Protein AF-A0A944GZW2-F1 (afdb_monomer_lite)

Foldseek 3Di:
DDKDFDDPDCVVPDDVVNVVVVVVVVVVVVVCVVVVNDDDDDDDPPPPPVPPPRDIDDDDPPDDDDD

pLDDT: mean 72.15, std 13.75, range [44.5, 92.06]

Structure (mmCIF, N/CA/C/O backbone):
data_AF-A0A944GZW2-F1
#
_entry.id   AF-A0A944GZW2-F1
#
loop_
_atom_site.group_PDB
_atom_site.id
_atom_site.type_symbol
_atom_site.label_atom_id
_atom_site.label_alt_id
_atom_site.label_comp_id
_atom_site.label_asym_id
_atom_site.label_entity_id
_atom_site.label_seq_id
_atom_site.pdbx_PDB_ins_code
_atom_site.Cartn_x
_atom_site.Cartn_y
_atom_site.Cartn_z
_atom_site.occupancy
_atom_site.B_iso_or_equiv
_atom_site.auth_seq_id
_atom_site.auth_comp_id
_atom_site.auth_asym_id
_atom_site.auth_atom_id
_atom_site.pdbx_PDB_model_num
ATOM 1 N N . MET A 1 1 ? 9.335 -6.131 -33.828 1.00 66.25 1 MET A N 1
ATOM 2 C CA . MET A 1 1 ? 9.240 -5.306 -32.607 1.00 66.25 1 MET A CA 1
ATOM 3 C C . MET A 1 1 ? 7.888 -5.562 -31.953 1.00 66.25 1 MET A C 1
ATOM 5 O O . MET A 1 1 ? 6.881 -5.419 -32.633 1.00 66.25 1 MET A O 1
ATOM 9 N N . ILE A 1 2 ? 7.854 -6.029 -30.701 1.00 75.00 2 ILE A N 1
ATOM 10 C CA . ILE A 1 2 ? 6.600 -6.318 -29.977 1.00 75.00 2 ILE A CA 1
ATOM 11 C C . ILE A 1 2 ? 6.499 -5.369 -28.782 1.00 75.00 2 ILE A C 1
ATOM 13 O O . ILE A 1 2 ? 7.452 -5.235 -28.011 1.00 75.00 2 ILE A O 1
ATOM 17 N N . TRP A 1 3 ? 5.347 -4.715 -28.633 1.00 72.06 3 TRP A N 1
ATOM 18 C CA . TRP A 1 3 ? 5.034 -3.852 -27.496 1.00 72.06 3 TRP A CA 1
ATOM 19 C C . TRP A 1 3 ? 4.349 -4.671 -26.400 1.00 72.06 3 TRP A C 1
ATOM 21 O O . TRP A 1 3 ? 3.357 -5.348 -26.661 1.00 72.06 3 TRP A O 1
ATOM 31 N N . LYS A 1 4 ? 4.863 -4.616 -25.166 1.00 71.94 4 LYS A N 1
ATOM 32 C CA . LYS A 1 4 ? 4.258 -5.288 -24.005 1.00 71.94 4 LYS A CA 1
ATOM 33 C C . LYS A 1 4 ? 4.041 -4.289 -22.874 1.00 71.94 4 LYS A C 1
ATOM 35 O O . LYS A 1 4 ? 4.920 -3.474 -22.581 1.00 71.94 4 LYS A O 1
ATOM 40 N N . ARG A 1 5 ? 2.886 -4.385 -22.209 1.00 67.44 5 ARG A N 1
ATOM 41 C CA . ARG A 1 5 ? 2.615 -3.657 -20.964 1.00 67.44 5 ARG A CA 1
ATOM 42 C C . ARG A 1 5 ? 3.505 -4.234 -19.859 1.00 67.44 5 ARG A C 1
ATOM 44 O O . ARG A 1 5 ? 3.391 -5.414 -19.524 1.00 67.44 5 ARG A O 1
ATOM 51 N N . ALA A 1 6 ? 4.403 -3.420 -19.318 1.00 66.81 6 ALA A N 1
ATOM 52 C CA . ALA A 1 6 ? 5.250 -3.785 -18.193 1.00 66.81 6 ALA A CA 1
ATOM 53 C C . ALA A 1 6 ? 4.608 -3.292 -16.889 1.00 66.81 6 ALA A C 1
ATOM 55 O O . ALA A 1 6 ? 4.202 -2.136 -16.788 1.00 66.81 6 ALA A O 1
ATOM 56 N N . ARG A 1 7 ? 4.521 -4.164 -15.877 1.00 65.62 7 ARG A N 1
ATOM 57 C CA . ARG A 1 7 ? 4.173 -3.739 -14.515 1.00 65.62 7 ARG A CA 1
ATOM 58 C C . ARG A 1 7 ? 5.434 -3.220 -13.830 1.00 65.62 7 ARG A C 1
ATOM 60 O O . ARG A 1 7 ? 6.423 -3.948 -13.753 1.00 65.62 7 ARG A O 1
ATOM 67 N N . LYS A 1 8 ? 5.395 -1.985 -13.317 1.00 60.91 8 LYS A N 1
ATOM 68 C CA . LYS A 1 8 ? 6.449 -1.436 -12.450 1.00 60.91 8 LYS A CA 1
ATOM 69 C C . LYS A 1 8 ? 6.407 -2.167 -11.101 1.00 60.91 8 LYS A C 1
ATOM 71 O O . LYS A 1 8 ? 5.712 -1.758 -10.177 1.00 60.91 8 LYS A O 1
ATOM 76 N N . SER A 1 9 ? 7.132 -3.278 -10.990 1.00 60.59 9 SER A N 1
ATOM 77 C CA . SER A 1 9 ? 7.312 -3.971 -9.711 1.00 60.59 9 SER A CA 1
ATOM 78 C C . SER A 1 9 ? 8.254 -3.166 -8.818 1.00 60.59 9 SER A C 1
ATOM 80 O O . SER A 1 9 ? 9.364 -2.834 -9.227 1.00 60.59 9 SER A O 1
ATOM 82 N N . HIS A 1 10 ? 7.823 -2.865 -7.594 1.00 61.31 10 HIS A N 1
ATOM 83 C CA . HIS A 1 10 ? 8.633 -2.145 -6.605 1.00 61.31 10 HIS A CA 1
ATOM 84 C C . HIS A 1 10 ? 9.468 -3.093 -5.726 1.00 61.31 10 HIS A C 1
ATOM 86 O O . HIS A 1 10 ? 10.154 -2.633 -4.817 1.00 61.31 10 HIS A O 1
ATOM 92 N N . LYS A 1 11 ? 9.453 -4.407 -6.012 1.00 57.62 11 LYS A N 1
ATOM 93 C CA . LYS A 1 11 ? 10.092 -5.449 -5.185 1.00 57.62 11 LYS A CA 1
ATOM 94 C C . LYS A 1 11 ? 11.572 -5.197 -4.863 1.00 57.62 11 LYS A C 1
ATOM 96 O O . LYS A 1 11 ? 12.019 -5.639 -3.817 1.00 57.62 11 LYS A O 1
ATOM 101 N N . GLY A 1 12 ? 12.320 -4.511 -5.730 1.00 60.19 12 GLY A N 1
ATOM 102 C CA . GLY A 1 12 ? 13.752 -4.249 -5.527 1.00 60.19 12 GLY A CA 1
ATOM 103 C C . GLY A 1 12 ? 14.110 -2.878 -4.941 1.00 60.19 12 GLY A C 1
ATOM 104 O O . GLY A 1 12 ? 15.285 -2.633 -4.709 1.00 60.19 12 GLY A O 1
ATOM 105 N N . LYS A 1 13 ? 13.143 -1.966 -4.750 1.00 60.50 13 LYS A N 1
ATOM 106 C CA . LYS A 1 13 ? 13.405 -0.550 -4.400 1.00 60.50 13 LYS A CA 1
ATOM 107 C C . LYS A 1 13 ? 12.757 -0.093 -3.090 1.00 60.50 13 LYS A C 1
ATOM 109 O O . LYS A 1 13 ? 12.649 1.105 -2.855 1.00 60.50 13 LYS A O 1
ATOM 114 N N . GLN A 1 14 ? 12.254 -1.010 -2.268 1.00 66.62 14 GLN A N 1
ATOM 115 C CA . GLN A 1 14 ? 11.677 -0.628 -0.981 1.00 66.62 14 GLN A CA 1
ATOM 116 C C . GLN A 1 14 ? 12.779 -0.546 0.073 1.00 66.62 14 GLN A C 1
ATOM 118 O O . GLN A 1 14 ? 13.397 -1.559 0.395 1.00 66.62 14 GLN A O 1
ATOM 123 N N . ASP A 1 15 ? 13.005 0.648 0.620 1.00 78.12 15 ASP A N 1
ATOM 124 C CA . ASP A 1 15 ? 13.905 0.819 1.757 1.00 78.12 15 ASP A CA 1
ATOM 125 C C . ASP A 1 15 ? 13.387 0.025 2.969 1.00 78.12 15 ASP A C 1
ATOM 127 O O . ASP A 1 15 ? 12.213 0.169 3.337 1.00 78.12 15 ASP A O 1
ATOM 131 N N . PRO A 1 16 ? 14.236 -0.777 3.634 1.00 82.38 16 PRO A N 1
ATOM 132 C CA . PRO A 1 16 ? 13.816 -1.644 4.736 1.00 82.38 16 PRO A CA 1
ATOM 133 C C . PRO A 1 16 ? 13.226 -0.851 5.909 1.00 82.38 16 PRO A C 1
ATOM 135 O O . PRO A 1 16 ? 12.201 -1.241 6.459 1.00 82.38 16 PRO A O 1
ATOM 138 N N . LYS A 1 17 ? 13.789 0.323 6.212 1.00 86.00 17 LYS A N 1
ATOM 139 C CA . LYS A 1 17 ? 13.287 1.219 7.264 1.00 86.00 17 LYS A CA 1
ATOM 140 C C . LYS A 1 17 ? 11.877 1.737 6.967 1.00 86.00 17 LYS A C 1
ATOM 142 O O . LYS A 1 17 ? 11.026 1.777 7.846 1.00 86.00 17 LYS A O 1
ATOM 147 N N . ASN A 1 18 ? 11.608 2.087 5.709 1.00 83.38 18 ASN A N 1
ATOM 148 C CA . ASN A 1 18 ? 10.278 2.530 5.286 1.00 83.38 18 ASN A CA 1
ATOM 149 C C . ASN A 1 18 ? 9.262 1.381 5.334 1.00 83.38 18 ASN A C 1
ATOM 151 O O . ASN A 1 18 ? 8.076 1.622 5.544 1.00 83.38 18 ASN A O 1
ATOM 155 N N . ARG A 1 19 ? 9.715 0.136 5.144 1.00 82.69 19 ARG A N 1
ATOM 156 C CA . ARG A 1 19 ? 8.874 -1.053 5.305 1.00 82.69 19 ARG A CA 1
ATOM 157 C C . ARG A 1 19 ? 8.510 -1.290 6.769 1.00 82.69 19 ARG A C 1
ATOM 159 O O . ARG A 1 19 ? 7.346 -1.541 7.046 1.00 82.69 19 ARG A O 1
ATOM 166 N N . GLU A 1 20 ? 9.476 -1.188 7.679 1.00 86.81 20 GLU A N 1
ATOM 167 C CA . GLU A 1 20 ? 9.244 -1.348 9.122 1.00 86.81 20 GLU A CA 1
ATOM 168 C C . GLU A 1 20 ? 8.268 -0.303 9.667 1.00 86.81 20 GLU A C 1
ATOM 170 O O . GLU A 1 20 ? 7.342 -0.662 10.384 1.00 86.81 20 GLU A O 1
ATOM 175 N N . ILE A 1 21 ? 8.409 0.964 9.258 1.00 88.50 21 ILE A N 1
ATOM 176 C CA . ILE A 1 21 ? 7.480 2.036 9.655 1.00 88.50 21 ILE A CA 1
ATOM 177 C C . ILE A 1 21 ? 6.054 1.711 9.197 1.00 88.50 21 ILE A C 1
ATOM 179 O O . ILE A 1 21 ? 5.132 1.707 10.002 1.00 88.50 21 ILE A O 1
ATOM 183 N N . LYS A 1 22 ? 5.878 1.358 7.917 1.00 85.88 22 LYS A N 1
ATOM 184 C C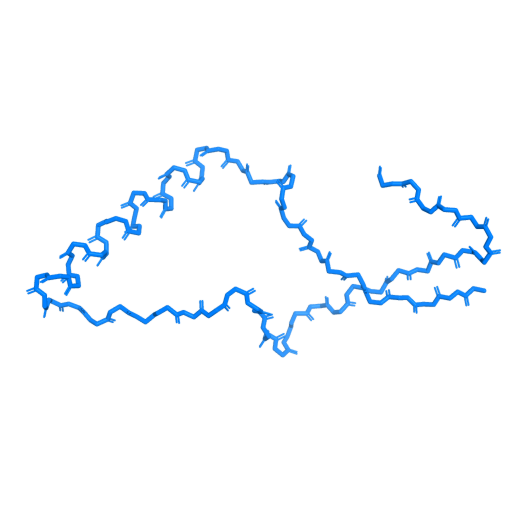A . LYS A 1 22 ? 4.559 1.000 7.371 1.00 85.88 22 LYS A CA 1
ATOM 185 C C . LYS A 1 22 ? 3.949 -0.223 8.049 1.00 85.88 22 LYS A C 1
ATOM 187 O O . LYS A 1 22 ? 2.732 -0.303 8.169 1.00 85.88 22 LYS A O 1
ATOM 192 N N . GLN A 1 23 ? 4.783 -1.177 8.452 1.00 87.19 23 GLN A N 1
ATOM 193 C CA . GLN A 1 23 ? 4.341 -2.363 9.173 1.00 87.19 23 GLN A CA 1
ATOM 194 C C . GLN A 1 23 ? 3.848 -1.997 10.579 1.00 87.19 23 GLN A C 1
ATOM 196 O O . GLN A 1 23 ? 2.759 -2.418 10.956 1.00 87.19 23 GLN A O 1
ATOM 201 N N . ALA A 1 24 ? 4.596 -1.164 11.308 1.00 91.12 24 ALA A N 1
ATOM 202 C CA . ALA A 1 24 ? 4.198 -0.673 12.626 1.00 91.12 24 ALA A CA 1
ATOM 203 C C . ALA A 1 24 ? 2.903 0.157 12.568 1.00 91.12 24 ALA A C 1
ATOM 205 O O . ALA A 1 24 ? 2.015 -0.022 13.400 1.00 91.12 24 ALA A O 1
ATOM 206 N N . ASP A 1 25 ? 2.758 1.013 11.553 1.00 89.56 25 ASP A N 1
ATOM 207 C CA . ASP A 1 25 ? 1.530 1.783 11.327 1.00 89.56 25 ASP A CA 1
ATOM 208 C C . ASP A 1 25 ? 0.334 0.858 11.068 1.00 89.56 25 ASP A C 1
ATOM 210 O O . ASP A 1 25 ? -0.750 1.063 11.613 1.00 89.56 25 ASP A O 1
ATOM 214 N N . LEU A 1 26 ? 0.525 -0.190 10.263 1.00 88.69 26 LEU A N 1
ATOM 215 C CA . LEU A 1 26 ? -0.525 -1.160 9.969 1.00 88.69 26 LEU A CA 1
ATOM 216 C C . LEU A 1 26 ? -0.932 -1.946 11.221 1.00 88.69 26 LEU A C 1
ATOM 218 O O . LEU A 1 26 ? -2.122 -2.150 11.435 1.00 88.69 26 LEU A O 1
ATOM 222 N N . GLU A 1 27 ? 0.023 -2.347 12.060 1.00 91.81 27 GLU A N 1
ATOM 223 C CA . GLU A 1 27 ? -0.241 -3.016 13.343 1.00 91.81 27 GLU A CA 1
ATOM 224 C C . GLU A 1 27 ? -1.013 -2.123 14.320 1.00 91.81 27 GLU A C 1
ATOM 226 O O . GLU A 1 27 ? -1.943 -2.575 14.983 1.00 91.81 27 GLU A O 1
ATOM 231 N N . MET A 1 28 ? -0.677 -0.836 14.384 1.00 92.06 28 MET A N 1
ATOM 232 C CA . MET A 1 28 ? -1.420 0.120 15.203 1.00 92.06 28 MET A CA 1
ATOM 233 C C . MET A 1 28 ? -2.865 0.271 14.709 1.00 92.06 28 MET A C 1
ATOM 235 O O . MET A 1 28 ? -3.808 0.200 15.497 1.00 92.06 28 MET A O 1
ATOM 239 N N . LEU A 1 29 ? -3.052 0.388 13.395 1.00 88.81 29 LEU A N 1
ATOM 240 C CA . LEU A 1 29 ? -4.376 0.503 12.794 1.00 88.81 29 LEU A CA 1
ATOM 241 C C . LEU A 1 29 ? -5.225 -0.769 12.976 1.00 88.81 29 LEU A C 1
ATOM 243 O O . LEU A 1 29 ? -6.432 -0.672 13.198 1.00 88.81 29 LEU A O 1
ATOM 247 N N . THR A 1 30 ? -4.634 -1.966 12.916 1.00 88.06 30 THR A N 1
ATOM 248 C CA . THR A 1 30 ? -5.379 -3.212 13.162 1.00 88.06 30 THR A CA 1
ATOM 249 C C . THR A 1 30 ? -5.807 -3.351 14.618 1.00 88.06 30 THR A C 1
ATOM 251 O O . THR A 1 30 ? -6.905 -3.845 14.871 1.00 88.06 30 THR A O 1
ATOM 254 N N . LEU A 1 31 ? -4.999 -2.874 15.570 1.00 91.88 31 LEU A N 1
ATOM 255 C CA . LEU A 1 31 ? -5.378 -2.826 16.984 1.00 91.88 31 LEU A CA 1
ATOM 256 C C . 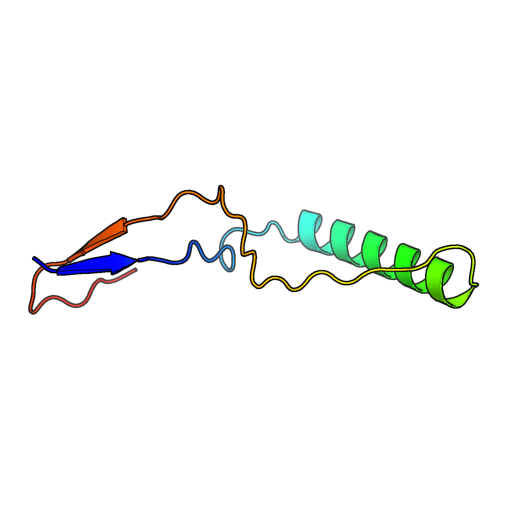LEU A 1 31 ? -6.558 -1.874 17.226 1.00 91.88 31 LEU A C 1
ATOM 258 O O . LEU A 1 31 ? -7.522 -2.269 17.881 1.00 91.88 31 LEU A O 1
ATOM 262 N N . SER A 1 32 ? -6.539 -0.668 16.650 1.00 88.19 32 SER A N 1
ATOM 263 C CA . SER A 1 32 ? -7.670 0.272 16.739 1.00 88.19 32 SER A CA 1
ATOM 264 C C . SER A 1 32 ? -8.935 -0.268 16.066 1.00 88.19 32 SER A C 1
ATOM 266 O O . SER A 1 32 ? -10.044 -0.051 16.556 1.00 88.19 32 SER A O 1
ATOM 268 N N . ALA A 1 33 ? -8.788 -1.019 14.972 1.00 90.44 33 ALA A N 1
ATOM 269 C CA . ALA A 1 33 ? -9.918 -1.682 14.331 1.00 90.44 33 ALA A CA 1
ATOM 270 C C . ALA A 1 33 ? -10.497 -2.811 15.197 1.00 90.44 33 ALA A C 1
ATOM 272 O O . ALA A 1 33 ? -11.713 -2.931 15.327 1.00 90.44 33 ALA A O 1
ATOM 273 N N . ALA A 1 34 ? -9.640 -3.600 15.853 1.00 89.00 34 ALA A N 1
ATOM 274 C CA . ALA A 1 34 ? -10.062 -4.638 16.794 1.00 89.00 34 ALA A CA 1
ATOM 275 C C . ALA A 1 34 ? -10.750 -4.059 18.043 1.00 89.00 34 ALA A C 1
ATOM 277 O O . ALA A 1 34 ? -11.661 -4.682 18.586 1.00 89.00 34 ALA A O 1
ATOM 278 N N . ALA A 1 35 ? -10.352 -2.858 18.470 1.00 91.75 35 ALA A N 1
ATOM 279 C CA . ALA A 1 35 ? -11.017 -2.105 19.531 1.00 91.75 35 ALA A CA 1
ATOM 280 C C . ALA A 1 35 ? -12.375 -1.509 19.099 1.00 91.75 35 ALA A C 1
ATOM 282 O O . ALA A 1 35 ? -13.126 -1.026 19.944 1.00 91.75 35 ALA A O 1
ATOM 283 N N . GLY A 1 36 ? -12.708 -1.554 17.804 1.00 89.62 36 GLY A N 1
ATOM 284 C CA . GLY A 1 36 ? -13.941 -0.990 17.252 1.00 89.62 36 GLY A CA 1
ATOM 285 C C . G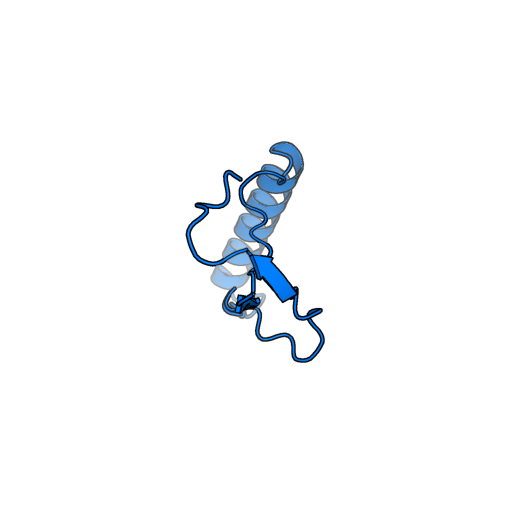LY A 1 36 ? -13.925 0.535 17.118 1.00 89.62 36 GLY A C 1
ATOM 286 O O . GLY A 1 36 ? -14.976 1.134 16.902 1.00 89.62 36 GLY A O 1
ATOM 287 N N . GLU A 1 37 ? -12.756 1.171 17.242 1.00 86.75 37 GLU A N 1
ATOM 288 C CA . GLU A 1 37 ? -12.609 2.625 17.108 1.00 86.75 37 GLU A CA 1
ATOM 289 C C . GLU A 1 37 ? -12.636 3.069 15.643 1.00 86.75 37 GLU A C 1
ATOM 291 O O . GLU A 1 37 ? -13.108 4.162 15.326 1.00 86.75 37 GLU A O 1
ATOM 296 N N . ILE A 1 38 ? -12.134 2.218 14.742 1.00 86.06 38 ILE A N 1
ATOM 297 C CA . ILE A 1 38 ? -12.049 2.493 13.307 1.00 86.06 38 ILE A CA 1
ATOM 298 C C . ILE A 1 38 ? -12.472 1.276 12.480 1.00 86.06 38 ILE A C 1
ATOM 300 O O . ILE A 1 38 ? -12.247 0.135 12.867 1.00 86.06 38 ILE A O 1
ATOM 304 N N . ASP A 1 39 ? -13.047 1.520 11.304 1.00 80.69 39 ASP A N 1
ATOM 305 C CA . ASP A 1 39 ? -13.316 0.473 10.315 1.00 80.69 39 ASP A CA 1
ATOM 306 C C . ASP A 1 39 ? -12.185 0.450 9.278 1.00 80.69 39 ASP A C 1
ATOM 308 O O . ASP A 1 39 ? -12.032 1.378 8.474 1.00 80.69 39 ASP A O 1
ATOM 312 N N . LEU A 1 40 ? -11.348 -0.588 9.326 1.00 80.62 40 LEU A N 1
ATOM 313 C CA . LEU A 1 40 ? -10.184 -0.701 8.455 1.00 80.62 40 LEU A CA 1
ATOM 314 C C . LEU A 1 40 ? -10.572 -1.313 7.105 1.00 80.62 40 LEU A C 1
ATOM 316 O O . LEU A 1 40 ? -10.846 -2.507 6.991 1.00 80.62 40 LEU A O 1
ATOM 320 N N . LYS A 1 41 ? -10.533 -0.502 6.046 1.00 79.12 41 LYS A N 1
ATOM 321 C CA . LYS A 1 41 ? -10.792 -0.965 4.678 1.00 79.12 41 LYS A CA 1
ATOM 322 C C . LYS A 1 41 ? -9.494 -1.335 3.973 1.00 79.12 41 LYS A C 1
ATOM 324 O O . LYS A 1 41 ? -8.691 -0.467 3.638 1.00 79.12 41 LYS A O 1
ATOM 329 N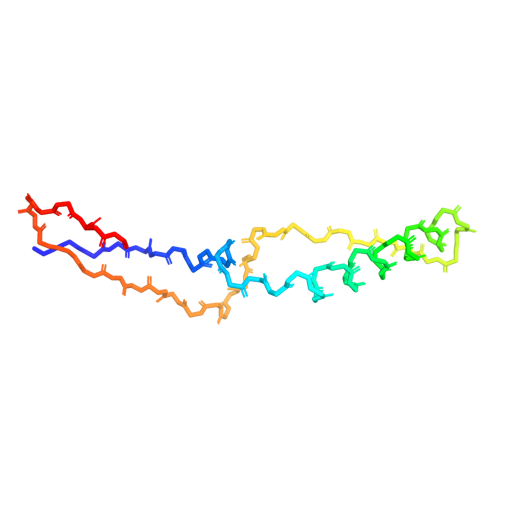 N . TYR A 1 42 ? -9.321 -2.623 3.695 1.00 69.94 42 TYR A N 1
ATOM 330 C CA . TYR A 1 42 ? -8.242 -3.113 2.844 1.00 69.94 42 TYR A CA 1
ATOM 331 C C . TYR A 1 42 ? -8.613 -2.903 1.374 1.00 69.94 42 TYR A C 1
ATOM 333 O O . TYR A 1 42 ? -9.562 -3.506 0.873 1.00 69.94 42 TYR A O 1
ATOM 341 N N . LEU A 1 43 ? -7.865 -2.044 0.685 1.00 70.75 43 LEU A N 1
ATOM 342 C CA . LEU A 1 43 ? -7.907 -1.961 -0.772 1.00 70.75 43 LEU A CA 1
ATOM 343 C C . LEU A 1 43 ? -6.883 -2.949 -1.337 1.00 70.75 43 LEU A C 1
ATOM 345 O O . LEU A 1 43 ? -5.769 -3.048 -0.821 1.00 70.75 43 LEU A O 1
ATOM 349 N N . ASP A 1 44 ? -7.243 -3.685 -2.382 1.00 57.19 44 ASP A N 1
ATOM 350 C CA . ASP A 1 44 ? -6.332 -4.632 -3.001 1.00 57.19 44 ASP A CA 1
ATOM 351 C C . ASP A 1 44 ? -5.181 -3.906 -3.720 1.00 57.19 44 ASP A C 1
ATOM 353 O O . ASP A 1 44 ? -5.360 -2.936 -4.459 1.00 57.19 44 ASP A O 1
ATOM 357 N N . GLU A 1 45 ? -3.957 -4.414 -3.542 1.00 53.81 45 GLU A N 1
ATOM 358 C CA . GLU A 1 45 ? -2.752 -3.920 -4.230 1.00 53.81 45 GLU A CA 1
ATOM 359 C C . GLU A 1 45 ? -2.815 -4.079 -5.761 1.00 53.81 45 GLU A C 1
ATOM 361 O O . GLU A 1 45 ? -1.882 -3.686 -6.468 1.00 53.81 45 GLU A O 1
ATOM 366 N N . SER A 1 46 ? -3.913 -4.616 -6.307 1.00 53.44 46 SER A N 1
ATOM 367 C CA . SER A 1 46 ? -4.175 -4.670 -7.745 1.00 53.44 46 SER A CA 1
ATOM 368 C C . SER A 1 46 ? -4.081 -3.304 -8.408 1.00 53.44 46 SER A C 1
ATOM 370 O O . SER A 1 46 ? -3.918 -3.258 -9.629 1.00 53.44 46 SER A O 1
ATOM 372 N N . GLY A 1 47 ? -4.132 -2.211 -7.629 1.00 48.28 47 GLY A N 1
ATOM 373 C CA . GLY A 1 47 ? -3.619 -0.916 -8.056 1.00 48.28 47 GLY A CA 1
ATOM 374 C C . GLY A 1 47 ? -4.213 -0.510 -9.392 1.00 48.28 47 GLY A C 1
ATOM 375 O O . GLY A 1 47 ? -3.502 0.030 -10.242 1.00 48.28 47 GLY A O 1
ATOM 376 N N . PHE A 1 48 ? -5.500 -0.817 -9.605 1.00 44.50 48 PHE A N 1
ATOM 377 C CA . PHE A 1 48 ? -6.236 -0.352 -10.768 1.00 44.50 48 PHE A CA 1
ATOM 378 C C . PHE A 1 48 ? -6.517 1.137 -10.568 1.00 44.50 48 PHE A C 1
ATOM 380 O O . PHE A 1 48 ? -7.635 1.598 -10.376 1.00 44.50 48 PHE A O 1
ATOM 387 N N . CYS A 1 49 ? -5.437 1.905 -10.552 1.00 48.38 49 CYS A N 1
ATOM 388 C CA . CYS A 1 49 ? -5.466 3.330 -10.677 1.00 48.38 49 CYS A CA 1
ATOM 389 C C . CYS A 1 49 ? -5.627 3.593 -12.169 1.00 48.38 49 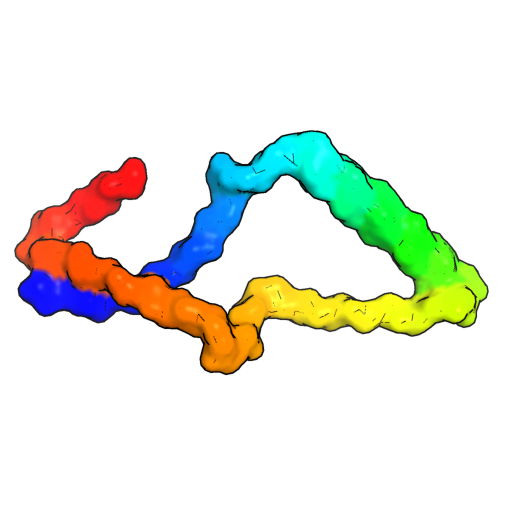CYS A C 1
ATOM 391 O O . CYS A 1 49 ? -4.712 3.339 -12.959 1.00 48.38 49 CYS A O 1
ATOM 393 N N . MET A 1 50 ? -6.795 4.113 -12.539 1.00 48.81 50 MET A N 1
ATOM 394 C CA . MET A 1 50 ? -7.109 4.590 -13.890 1.00 48.81 50 MET A CA 1
ATOM 395 C C . MET A 1 50 ? -6.054 5.586 -14.423 1.00 48.81 50 MET A C 1
ATOM 397 O O . MET A 1 50 ? -5.935 5.770 -15.62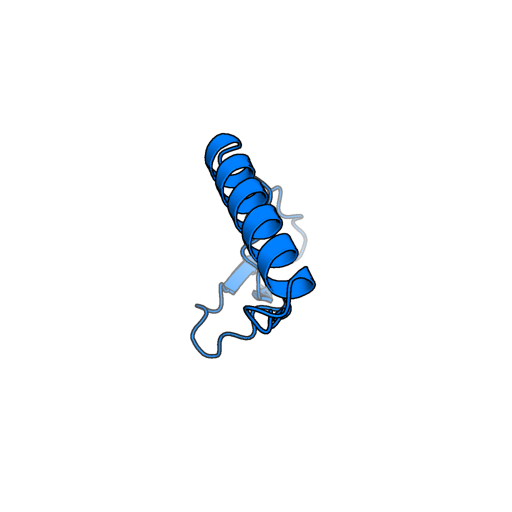9 1.00 48.81 50 MET A O 1
ATOM 401 N N . TRP A 1 51 ? -5.253 6.171 -13.523 1.00 49.81 51 TRP A N 1
ATOM 402 C CA . TRP A 1 51 ? -4.212 7.167 -13.783 1.00 49.81 51 TRP A CA 1
ATOM 403 C C . TRP A 1 51 ? -2.776 6.635 -13.684 1.00 49.81 51 TRP A C 1
ATOM 405 O O . TRP A 1 51 ? -1.831 7.409 -13.818 1.00 49.81 51 TRP A O 1
ATOM 415 N N . SER A 1 52 ? -2.571 5.340 -13.421 1.00 57.09 52 SER A N 1
ATOM 416 C CA . SER A 1 52 ? -1.212 4.789 -13.405 1.00 57.09 52 SER A CA 1
ATOM 417 C C . SER A 1 52 ? -0.624 4.808 -14.818 1.00 57.09 52 SER A C 1
ATOM 419 O O . SER A 1 52 ? -1.210 4.253 -15.746 1.00 57.09 52 SER A O 1
ATOM 421 N N . GLU A 1 53 ? 0.532 5.460 -14.994 1.00 58.47 53 GLU A N 1
ATOM 422 C CA . GLU A 1 53 ? 1.204 5.552 -16.294 1.00 58.47 53 GLU A CA 1
ATOM 423 C C . GLU A 1 53 ? 1.410 4.149 -16.890 1.00 58.47 53 GLU A C 1
ATOM 425 O O . GLU A 1 53 ? 2.180 3.346 -16.332 1.00 58.47 53 GLU A O 1
ATOM 430 N N . PRO A 1 54 ? 0.772 3.821 -18.031 1.00 58.66 54 PRO A N 1
ATOM 431 C CA . PRO A 1 54 ? 0.977 2.536 -18.665 1.00 58.66 54 PRO A CA 1
ATOM 432 C C . PRO A 1 54 ? 2.414 2.491 -19.179 1.00 58.66 54 PRO A C 1
ATOM 434 O O . PRO A 1 54 ? 2.779 3.122 -20.167 1.00 58.66 54 PRO A O 1
ATOM 437 N N . SER A 1 55 ? 3.257 1.737 -18.480 1.00 63.09 55 SER A N 1
ATOM 438 C CA . SER A 1 55 ? 4.659 1.594 -18.852 1.00 63.09 55 SER A CA 1
ATOM 439 C C . SER A 1 55 ? 4.755 0.605 -20.011 1.00 63.09 55 SER A C 1
ATOM 441 O O . SER A 1 55 ? 4.681 -0.612 -19.825 1.00 63.09 55 SER A O 1
ATOM 443 N N . TYR A 1 56 ? 4.871 1.127 -21.228 1.00 70.50 56 TYR A N 1
ATOM 444 C CA . TYR A 1 56 ? 5.125 0.324 -22.417 1.00 70.50 56 TYR A CA 1
ATOM 445 C C . TYR A 1 56 ? 6.625 0.131 -22.599 1.00 70.50 56 TYR A C 1
ATOM 447 O O . TYR A 1 56 ? 7.404 1.076 -22.522 1.00 70.50 56 TYR A O 1
ATOM 455 N N . THR A 1 57 ? 7.037 -1.106 -22.864 1.00 67.75 57 THR A N 1
ATOM 456 C CA . THR A 1 57 ? 8.413 -1.387 -23.280 1.00 67.75 57 THR A CA 1
ATOM 457 C C . THR A 1 57 ? 8.396 -2.209 -24.564 1.00 67.75 57 THR A C 1
ATOM 459 O O . THR A 1 57 ? 7.510 -3.046 -24.755 1.00 67.75 57 THR A O 1
ATOM 462 N N . TYR A 1 58 ? 9.371 -1.977 -25.443 1.00 71.75 58 TYR A N 1
ATOM 463 C CA . TYR A 1 58 ? 9.549 -2.751 -26.672 1.00 71.75 58 TYR A CA 1
ATOM 464 C C . TYR A 1 58 ? 10.683 -3.767 -26.511 1.00 71.75 58 TYR A C 1
ATOM 466 O O . TYR A 1 58 ? 11.614 -3.539 -25.736 1.00 71.75 58 TYR A O 1
ATOM 474 N N . TYR A 1 59 ? 10.606 -4.896 -27.213 1.00 69.75 59 TYR A N 1
ATOM 475 C CA . TYR A 1 59 ? 11.718 -5.840 -27.370 1.00 69.75 59 TYR A CA 1
ATOM 476 C C . TYR A 1 59 ? 11.776 -6.375 -28.804 1.00 69.75 59 TYR A C 1
ATOM 478 O O . TYR A 1 59 ? 10.764 -6.377 -29.526 1.00 69.75 59 TYR A O 1
ATOM 486 N N . GLN A 1 60 ? 12.969 -6.794 -29.228 1.00 72.56 60 GLN A N 1
ATOM 487 C CA . GLN A 1 60 ? 13.166 -7.433 -30.524 1.00 72.56 60 GLN A CA 1
ATOM 488 C C . GLN A 1 60 ? 12.788 -8.912 -30.448 1.00 72.56 60 GLN A C 1
ATOM 490 O O . GLN A 1 60 ? 13.008 -9.595 -29.449 1.00 72.56 60 GLN A O 1
ATOM 495 N N . ARG A 1 61 ? 12.136 -9.404 -31.504 1.00 68.50 61 ARG A N 1
ATOM 496 C CA . ARG A 1 61 ? 11.644 -10.783 -31.562 1.00 68.50 61 ARG A CA 1
ATOM 497 C C . ARG A 1 61 ? 12.854 -11.712 -31.698 1.00 68.50 61 ARG A C 1
ATOM 499 O O . ARG A 1 61 ? 13.507 -11.671 -32.730 1.00 68.50 61 ARG A O 1
ATOM 506 N N . GLY A 1 62 ? 13.124 -12.520 -30.672 1.00 70.62 62 GLY A N 1
ATOM 507 C CA . GLY A 1 62 ? 14.264 -13.447 -30.634 1.00 70.62 62 GLY A CA 1
ATOM 508 C C . GLY A 1 62 ? 15.302 -13.143 -29.549 1.00 70.62 62 GLY A C 1
ATOM 509 O O . GLY A 1 62 ? 16.130 -14.000 -29.275 1.00 70.62 62 GLY A O 1
ATOM 510 N N . GLU A 1 63 ? 15.224 -11.987 -28.882 1.00 65.38 63 GLU A N 1
ATOM 511 C CA . GLU A 1 63 ? 16.128 -11.636 -27.779 1.00 65.38 63 GLU A CA 1
ATOM 512 C C . GLU A 1 63 ? 15.391 -11.662 -26.436 1.00 65.38 63 GLU A C 1
ATOM 514 O O . GLU A 1 63 ? 14.361 -11.004 -26.246 1.00 65.38 63 GLU A O 1
ATOM 519 N N . GLN A 1 64 ? 15.919 -12.434 -25.485 1.00 65.38 64 GLN A N 1
ATOM 520 C CA . GLN A 1 64 ? 15.441 -12.419 -24.109 1.00 65.38 64 GLN A CA 1
ATOM 521 C C . GLN A 1 64 ? 15.961 -11.156 -23.423 1.00 65.38 64 GLN A C 1
ATOM 523 O O . GLN A 1 64 ? 17.165 -10.971 -23.268 1.00 65.38 64 GLN A O 1
ATOM 528 N N . LYS A 1 65 ? 15.044 -10.288 -22.985 1.00 58.41 65 LYS A N 1
ATOM 529 C CA . LYS A 1 65 ? 15.394 -9.145 -22.137 1.00 58.41 65 LYS A CA 1
ATOM 530 C C . LYS A 1 65 ? 16.024 -9.651 -20.839 1.00 58.41 65 LYS A C 1
ATOM 532 O O . LYS A 1 65 ? 15.319 -10.240 -20.019 1.00 58.41 65 LYS A O 1
ATOM 537 N N . HIS A 1 66 ? 17.315 -9.395 -20.654 1.00 60.12 66 HIS A N 1
ATOM 538 C CA . HIS A 1 66 ? 17.927 -9.435 -19.332 1.00 60.12 66 HIS A CA 1
ATOM 539 C C . HIS A 1 66 ? 17.519 -8.164 -18.575 1.00 60.12 66 HIS A C 1
ATOM 541 O O . HIS A 1 66 ? 17.596 -7.063 -19.121 1.00 60.12 66 HIS A O 1
ATOM 547 N N . LEU A 1 67 ? 16.969 -8.365 -17.377 1.00 53.19 67 LEU A N 1
ATOM 548 C CA . LEU A 1 67 ? 16.534 -7.330 -16.436 1.00 53.19 67 LEU A CA 1
ATOM 549 C C . LEU A 1 67 ? 17.714 -6.800 -15.626 1.00 53.19 67 LEU A C 1
ATOM 551 O O . LEU A 1 67 ? 18.556 -7.644 -15.245 1.00 53.19 67 LEU A O 1
#

Radius of gyration: 18.58 Å; chains: 1; bounding box: 32×21×52 Å

Secondary structure (DSSP, 8-state):
-EEEEEP---TT---HHHHHHHHHHHHHHHHHHHTTSS------TT---TTS--EEEEE-TT-----

Sequence (67 aa):
MIWKRARKSHKGKQDPKNREIKQADLEMLTLSAAAGEIDLKYLDESGFCMWSEPSYTYYQRGEQKHL